Protein AF-A0A6B3EIG6-F1 (afdb_monomer_lite)

Structure (mmCIF, N/CA/C/O backbone):
data_AF-A0A6B3EIG6-F1
#
_entry.id   AF-A0A6B3EIG6-F1
#
loop_
_atom_site.group_PDB
_atom_site.id
_atom_site.type_symbol
_atom_site.label_atom_id
_atom_site.label_alt_id
_atom_site.label_comp_id
_atom_site.label_asym_id
_atom_site.label_entity_id
_atom_site.label_seq_id
_atom_site.pdbx_PDB_ins_code
_atom_site.Cartn_x
_atom_site.Cartn_y
_atom_site.Cartn_z
_atom_site.occupancy
_atom_site.B_iso_or_equiv
_atom_site.auth_seq_id
_atom_site.auth_comp_id
_atom_site.auth_asym_id
_atom_site.auth_atom_id
_atom_site.pdbx_PDB_model_num
ATOM 1 N N . ALA A 1 1 ? 1.316 19.384 -5.379 1.00 48.84 1 ALA A N 1
ATOM 2 C CA . ALA A 1 1 ? 1.703 18.724 -4.114 1.00 48.84 1 ALA A CA 1
ATOM 3 C C . ALA A 1 1 ? 1.688 17.219 -4.354 1.00 48.84 1 ALA A C 1
ATOM 5 O O . ALA A 1 1 ? 0.751 16.765 -4.997 1.00 48.84 1 ALA A O 1
ATOM 6 N N . HIS A 1 2 ? 2.719 16.475 -3.941 1.00 49.81 2 HIS A N 1
ATOM 7 C CA . HIS A 1 2 ? 2.825 15.026 -4.172 1.00 49.81 2 HIS A CA 1
ATOM 8 C C . HIS A 1 2 ? 2.169 14.262 -3.006 1.00 49.81 2 HIS A C 1
ATOM 10 O O . HIS A 1 2 ? 2.689 14.338 -1.895 1.00 49.81 2 HIS A O 1
ATOM 16 N N . PRO A 1 3 ? 1.060 13.530 -3.213 1.00 53.00 3 PRO A N 1
ATOM 17 C CA . PRO A 1 3 ? 0.312 12.881 -2.126 1.00 53.00 3 PRO A CA 1
ATOM 18 C C . PRO A 1 3 ? 1.101 11.821 -1.333 1.00 53.00 3 PRO A C 1
ATOM 20 O O . PRO A 1 3 ? 0.734 11.515 -0.206 1.00 53.00 3 PRO A O 1
ATOM 23 N N . GLY A 1 4 ? 2.206 11.299 -1.881 1.00 48.19 4 GLY A N 1
ATOM 24 C CA . GLY A 1 4 ? 3.094 10.333 -1.217 1.00 48.19 4 GLY A CA 1
ATOM 25 C C . GLY A 1 4 ? 4.215 10.938 -0.358 1.00 48.19 4 GLY A C 1
ATOM 26 O O . GLY A 1 4 ? 5.058 10.201 0.134 1.00 48.19 4 GLY A O 1
ATOM 27 N N . LEU A 1 5 ? 4.264 12.265 -0.189 1.00 54.53 5 LEU A N 1
ATOM 28 C CA . LEU A 1 5 ? 5.291 12.942 0.623 1.00 54.53 5 LEU A CA 1
ATOM 29 C C . LEU A 1 5 ? 4.897 13.113 2.104 1.00 54.53 5 LEU A C 1
ATOM 31 O O . LEU A 1 5 ? 5.691 13.628 2.885 1.00 54.53 5 LEU A O 1
ATOM 35 N N . ASN A 1 6 ? 3.705 12.659 2.505 1.00 59.00 6 ASN A N 1
ATOM 36 C CA . ASN A 1 6 ? 3.204 12.740 3.886 1.00 59.00 6 ASN A CA 1
ATOM 37 C C . ASN A 1 6 ? 3.681 11.584 4.791 1.00 59.00 6 ASN A C 1
ATOM 39 O O . ASN A 1 6 ? 3.092 11.350 5.843 1.00 59.00 6 ASN A O 1
ATOM 43 N N . GLY A 1 7 ? 4.746 10.882 4.399 1.00 70.69 7 GLY A N 1
ATOM 44 C CA . GLY A 1 7 ? 5.309 9.756 5.142 1.00 70.69 7 GLY A CA 1
ATOM 45 C C . GLY A 1 7 ? 4.933 8.397 4.556 1.00 70.69 7 GLY A C 1
ATOM 46 O O . GLY A 1 7 ? 3.953 8.248 3.826 1.00 70.69 7 GLY A O 1
ATOM 47 N N . GLN A 1 8 ? 5.769 7.410 4.859 1.00 82.00 8 GLN A N 1
ATOM 48 C CA . GLN A 1 8 ? 5.561 6.015 4.486 1.00 82.00 8 GLN A CA 1
ATOM 49 C C . GLN A 1 8 ? 4.473 5.379 5.359 1.00 82.00 8 GLN A C 1
ATOM 51 O O . GLN A 1 8 ? 4.416 5.617 6.565 1.00 82.00 8 GLN A O 1
ATOM 56 N N . TYR A 1 9 ? 3.619 4.564 4.748 1.00 91.19 9 TYR A N 1
ATOM 57 C CA . TYR A 1 9 ? 2.637 3.749 5.455 1.00 91.19 9 TYR A CA 1
ATOM 58 C C . TYR A 1 9 ? 2.382 2.451 4.687 1.00 91.19 9 TYR A C 1
ATOM 60 O O . TYR A 1 9 ? 2.640 2.370 3.483 1.00 91.19 9 TYR A O 1
ATOM 68 N N . ALA A 1 10 ? 1.852 1.451 5.384 1.00 92.88 10 ALA A N 1
ATOM 69 C CA . ALA A 1 10 ? 1.385 0.201 4.802 1.00 92.88 10 ALA A CA 1
ATOM 70 C C . ALA A 1 10 ? -0.076 -0.040 5.188 1.00 92.88 10 ALA A C 1
ATOM 72 O O . ALA A 1 10 ? -0.462 0.183 6.334 1.00 92.88 10 ALA A O 1
ATOM 73 N N . VAL A 1 11 ? -0.881 -0.508 4.235 1.00 93.88 11 VAL A N 1
ATOM 74 C CA . VAL A 1 11 ? -2.219 -1.046 4.508 1.00 93.88 11 VAL A CA 1
ATOM 75 C C . VAL A 1 11 ? -2.071 -2.557 4.654 1.00 93.88 11 VAL A C 1
ATOM 77 O O . VAL A 1 11 ? -1.599 -3.226 3.738 1.00 93.88 11 VAL A O 1
ATOM 80 N N . LEU A 1 12 ? -2.415 -3.077 5.827 1.00 94.38 12 LEU A N 1
ATOM 81 C CA . LEU A 1 12 ? -2.379 -4.494 6.159 1.00 94.38 12 LEU A CA 1
ATOM 82 C C . LEU A 1 12 ? -3.797 -5.048 6.048 1.00 94.38 12 LEU A C 1
ATOM 84 O O . LEU A 1 12 ? -4.690 -4.629 6.785 1.00 94.38 12 LEU A O 1
ATOM 88 N N . GLU A 1 13 ? -3.987 -5.981 5.122 1.00 92.06 13 GLU A N 1
ATOM 89 C CA . GLU A 1 13 ? -5.246 -6.693 4.923 1.00 92.06 13 GLU A CA 1
ATOM 90 C C . GLU A 1 13 ? -5.101 -8.134 5.407 1.00 92.06 13 GLU A C 1
ATOM 92 O O . GLU A 1 13 ? -4.096 -8.801 5.135 1.00 92.06 13 GLU A O 1
ATOM 97 N N . PHE A 1 14 ? -6.114 -8.617 6.121 1.00 91.06 14 PHE A N 1
ATOM 98 C CA . PHE A 1 14 ? -6.137 -9.959 6.686 1.00 91.06 14 PHE A CA 1
ATOM 99 C C . PHE A 1 14 ? -7.168 -10.820 5.947 1.00 91.06 14 PHE A C 1
ATOM 101 O O . PHE A 1 14 ? -8.223 -10.324 5.552 1.00 91.06 14 PHE A O 1
ATOM 108 N N . PRO A 1 15 ? -6.879 -12.113 5.719 1.00 89.06 15 PRO A N 1
ATOM 109 C CA . PRO A 1 15 ? -7.786 -12.999 4.994 1.00 89.06 15 PRO A CA 1
ATOM 110 C C . PRO A 1 15 ? -9.040 -13.366 5.799 1.00 89.06 15 PRO A C 1
ATOM 112 O O . PRO A 1 15 ? -10.043 -13.760 5.203 1.00 89.06 15 PRO A O 1
ATOM 115 N N . ASP A 1 16 ? -8.990 -13.271 7.130 1.00 91.50 16 ASP A N 1
ATOM 116 C CA . ASP A 1 16 ? -10.158 -13.470 7.983 1.00 91.50 16 ASP A CA 1
ATOM 117 C C . ASP A 1 16 ? -10.972 -12.174 8.064 1.00 91.50 16 ASP A C 1
ATOM 119 O O . ASP A 1 16 ? -10.479 -11.135 8.488 1.00 91.50 16 ASP A O 1
ATOM 123 N N . THR A 1 17 ? -12.248 -12.245 7.689 1.00 78.88 17 THR A N 1
ATOM 124 C CA . THR A 1 17 ? -13.183 -11.110 7.746 1.00 78.88 17 THR A CA 1
ATOM 125 C C . THR A 1 17 ? -13.502 -10.635 9.166 1.00 78.88 17 THR A C 1
ATOM 127 O O . THR A 1 17 ? -14.105 -9.575 9.325 1.00 78.88 17 THR A O 1
ATOM 130 N N . ALA A 1 18 ? -13.170 -11.431 10.187 1.00 85.06 18 ALA A N 1
ATOM 131 C CA . ALA A 1 18 ? -13.280 -11.028 11.583 1.00 85.06 18 ALA A CA 1
ATOM 132 C C . ALA A 1 18 ? -12.154 -10.070 12.010 1.00 85.06 18 ALA A C 1
ATOM 134 O O . ALA A 1 18 ? -12.338 -9.326 12.976 1.00 85.06 18 ALA A O 1
ATOM 135 N N . ASP A 1 19 ? -11.028 -10.068 11.292 1.00 86.31 19 ASP A N 1
ATOM 136 C CA . ASP A 1 19 ? -9.896 -9.189 11.556 1.00 86.31 19 ASP A CA 1
ATOM 137 C C . ASP A 1 19 ? -10.064 -7.863 10.804 1.00 86.31 19 ASP A C 1
ATOM 139 O O . ASP A 1 19 ? -10.330 -7.817 9.601 1.00 86.31 19 ASP A O 1
ATOM 143 N N . SER A 1 20 ? -9.893 -6.751 11.518 1.00 87.75 20 SER A N 1
ATOM 144 C CA . SER A 1 20 ? -9.909 -5.421 10.908 1.00 87.75 20 SER A CA 1
ATOM 145 C C . SER A 1 20 ? -8.628 -5.185 10.111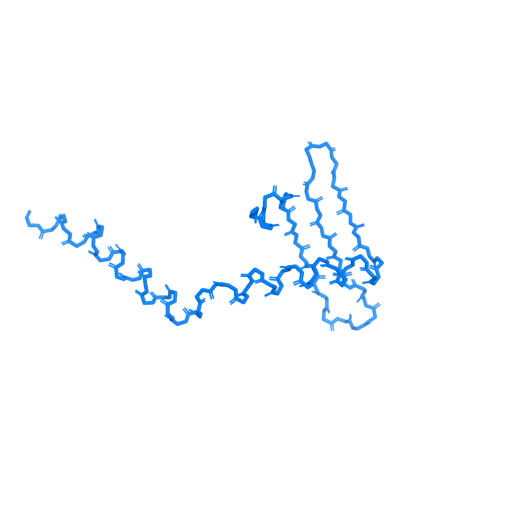 1.00 87.75 20 SER A C 1
ATOM 147 O O . SER A 1 20 ? -7.532 -5.428 10.614 1.00 87.75 20 SER A O 1
ATOM 149 N N . SER A 1 21 ? -8.748 -4.629 8.904 1.00 93.62 21 SER A N 1
ATOM 150 C CA . SER A 1 21 ? -7.594 -4.063 8.197 1.00 93.62 21 SER A CA 1
ATOM 151 C C . SER A 1 21 ? -6.947 -2.952 9.027 1.00 93.62 21 SER A C 1
ATOM 153 O O . SER A 1 21 ? -7.634 -2.210 9.732 1.00 93.62 21 SER A O 1
ATOM 155 N N . VAL A 1 22 ? -5.625 -2.820 8.925 1.00 95.50 22 VAL A N 1
ATOM 156 C CA . VAL A 1 22 ? -4.840 -1.887 9.745 1.00 95.50 22 VAL A CA 1
ATOM 157 C C . VAL A 1 22 ? -3.947 -1.028 8.869 1.00 95.50 22 VAL A C 1
ATOM 159 O O . VAL A 1 22 ? -3.298 -1.526 7.954 1.00 95.50 22 VAL A O 1
ATOM 162 N N . VAL A 1 23 ? -3.862 0.266 9.169 1.00 95.50 23 VAL A N 1
ATOM 163 C CA . VAL A 1 23 ? -2.822 1.128 8.594 1.00 95.50 23 VAL A CA 1
ATOM 164 C C . VAL A 1 23 ? -1.655 1.190 9.564 1.00 95.50 23 VAL A C 1
ATOM 166 O O . VAL A 1 23 ? -1.812 1.643 10.697 1.00 95.50 23 VAL A O 1
ATOM 169 N N . TYR A 1 24 ? -0.488 0.754 9.105 1.00 94.19 24 TYR A N 1
ATOM 170 C CA . TYR A 1 24 ? 0.779 0.897 9.807 1.00 94.19 24 TYR A CA 1
ATOM 171 C C . TYR A 1 24 ? 1.506 2.147 9.319 1.00 94.19 24 TYR A C 1
ATOM 173 O O . TYR A 1 24 ? 1.744 2.300 8.120 1.00 94.19 24 TYR A O 1
ATOM 181 N N . ILE A 1 25 ? 1.874 3.026 10.247 1.00 91.88 25 ILE A N 1
ATOM 182 C CA . ILE A 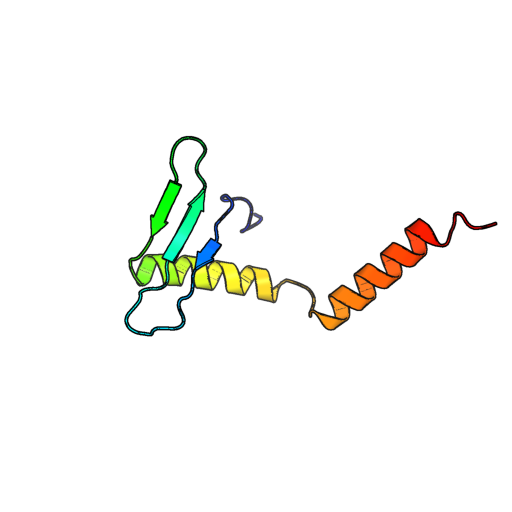1 25 ? 2.665 4.226 9.979 1.00 91.88 25 ILE A CA 1
ATOM 183 C C . ILE A 1 25 ? 3.941 4.133 10.809 1.00 91.88 25 ILE A C 1
ATOM 185 O O . ILE A 1 25 ? 3.893 4.171 12.040 1.00 91.88 25 ILE A O 1
ATOM 189 N N . GLU A 1 26 ? 5.075 4.024 10.122 1.00 87.19 26 GLU A N 1
ATOM 190 C CA . GLU A 1 26 ? 6.393 4.002 10.754 1.00 87.19 26 GLU A CA 1
ATOM 191 C C . GLU A 1 26 ? 6.779 5.422 11.175 1.00 87.19 26 GLU A C 1
ATOM 193 O O . GLU A 1 26 ? 6.818 6.347 10.353 1.00 87.19 26 GLU A O 1
ATOM 198 N N . GLY A 1 27 ? 7.067 5.604 12.461 1.00 82.31 27 GLY A N 1
ATOM 199 C CA . GLY A 1 27 ? 7.519 6.881 13.004 1.00 82.31 27 GLY A CA 1
ATOM 200 C C . GLY A 1 27 ? 8.931 6.790 13.572 1.00 82.31 27 GLY A C 1
ATOM 201 O O . GLY A 1 27 ? 9.382 5.746 14.020 1.00 82.31 27 GLY A O 1
ATOM 202 N N . VAL A 1 28 ? 9.640 7.923 13.610 1.00 74.56 28 VAL A N 1
ATOM 203 C CA . VAL A 1 28 ? 11.058 7.979 14.035 1.00 74.56 28 VAL A CA 1
ATOM 204 C C . VAL A 1 28 ? 11.271 7.516 15.483 1.00 74.56 28 VAL A C 1
ATOM 206 O O . VAL A 1 28 ? 12.333 7.009 15.828 1.00 74.56 28 VAL A O 1
ATOM 209 N N . VAL A 1 29 ? 10.275 7.730 16.344 1.00 81.00 29 VAL A N 1
ATOM 210 C CA . VAL A 1 29 ? 10.335 7.396 17.778 1.00 81.00 29 VAL A CA 1
ATOM 211 C C . VAL A 1 29 ? 9.306 6.327 18.152 1.00 81.00 29 VAL A C 1
ATOM 213 O O . VAL A 1 29 ? 9.493 5.612 19.134 1.00 81.00 29 VAL A O 1
ATOM 216 N N . SER A 1 30 ? 8.218 6.221 17.392 1.00 83.25 30 SER A N 1
ATOM 217 C CA .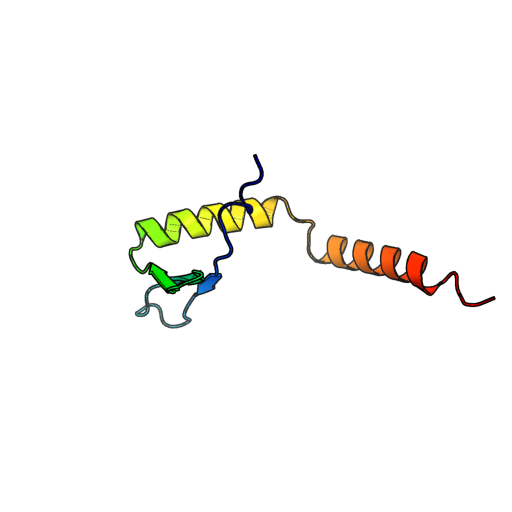 SER A 1 30 ? 7.118 5.304 17.671 1.00 83.25 30 SER A CA 1
ATOM 218 C C . SER A 1 30 ? 6.325 5.009 16.412 1.00 83.25 30 SER A C 1
ATOM 220 O O . SER A 1 30 ? 6.057 5.925 15.633 1.00 83.25 30 SER A O 1
ATOM 222 N N . ASP A 1 31 ? 5.841 3.781 16.318 1.00 90.31 31 ASP A N 1
ATOM 223 C CA . ASP A 1 31 ? 4.923 3.358 15.271 1.00 90.31 31 ASP A CA 1
ATOM 224 C C . ASP A 1 31 ? 3.466 3.615 15.658 1.00 90.31 31 ASP A C 1
ATOM 226 O O . ASP A 1 31 ? 3.112 3.633 16.842 1.00 90.31 31 ASP A O 1
ATOM 230 N N . LEU A 1 32 ? 2.612 3.783 14.648 1.00 92.25 32 LEU A N 1
ATOM 231 C CA . LEU A 1 32 ? 1.177 3.975 14.814 1.00 92.25 32 LEU A CA 1
ATOM 232 C C . LEU A 1 32 ? 0.393 2.938 14.009 1.00 92.25 32 LEU A C 1
ATOM 234 O O . LEU A 1 32 ? 0.656 2.722 12.828 1.00 92.25 32 LEU A O 1
ATOM 238 N N . TYR A 1 33 ? -0.603 2.346 14.665 1.00 93.88 33 TYR A N 1
ATOM 239 C CA . TYR A 1 33 ? -1.532 1.384 14.084 1.00 93.88 33 TYR A CA 1
ATOM 240 C C . TYR A 1 33 ? -2.935 1.988 14.125 1.00 93.88 33 TYR A C 1
ATOM 242 O O . TYR A 1 33 ? -3.441 2.317 15.200 1.00 93.88 33 TYR A O 1
ATOM 250 N N . LEU A 1 34 ? -3.544 2.180 12.957 1.00 94.31 34 LEU A N 1
ATOM 251 C CA . LEU A 1 34 ? -4.911 2.683 12.832 1.00 94.31 34 LEU A CA 1
ATOM 252 C C . LEU A 1 34 ? -5.837 1.529 12.463 1.00 94.31 34 LEU A C 1
ATOM 254 O O . LEU A 1 34 ? -5.673 0.928 11.405 1.00 94.31 34 LEU A O 1
ATOM 258 N N . GLU A 1 35 ? -6.814 1.251 13.321 1.00 94.19 35 GLU A N 1
ATOM 259 C CA . GLU A 1 35 ? -7.772 0.145 13.147 1.00 94.19 35 GLU A CA 1
ATOM 260 C C . GLU A 1 35 ? -9.204 0.642 12.909 1.00 94.19 35 GLU A C 1
ATOM 262 O O . GLU A 1 35 ? -10.102 -0.128 12.567 1.00 94.19 35 GLU A O 1
ATOM 267 N N . LYS A 1 36 ? -9.466 1.940 13.116 1.00 94.38 36 LYS A N 1
ATOM 268 C CA . LYS A 1 36 ? -10.813 2.478 12.918 1.00 94.38 36 LYS A CA 1
ATOM 269 C C . LYS A 1 36 ? -11.133 2.474 11.431 1.00 94.38 36 LYS A C 1
ATOM 271 O O . LYS A 1 36 ? -10.407 3.079 10.647 1.00 94.38 36 LYS A O 1
ATOM 276 N N . ALA A 1 37 ? -12.282 1.906 11.071 1.00 91.50 37 ALA A N 1
ATOM 277 C CA . ALA A 1 37 ? -12.717 1.775 9.680 1.00 91.50 37 ALA A CA 1
ATOM 278 C C . ALA A 1 37 ? -12.596 3.079 8.867 1.00 91.50 37 ALA A C 1
ATOM 280 O O . ALA A 1 37 ? -12.059 3.058 7.768 1.00 91.50 37 ALA A O 1
ATOM 281 N N . ALA A 1 38 ? -13.009 4.222 9.428 1.00 94.00 38 ALA A N 1
ATOM 282 C CA . ALA A 1 38 ? -12.923 5.516 8.742 1.00 94.00 38 ALA A CA 1
ATOM 283 C C . ALA A 1 38 ? -11.475 5.986 8.496 1.00 94.00 38 ALA A C 1
ATOM 285 O O . ALA A 1 38 ? -11.186 6.597 7.470 1.00 94.00 38 ALA A O 1
ATOM 286 N N . GLU A 1 39 ? -10.562 5.705 9.430 1.00 93.56 39 GLU A N 1
ATOM 287 C CA . GLU A 1 39 ? -9.140 6.025 9.269 1.00 93.56 39 GLU A CA 1
ATOM 288 C C . GLU A 1 39 ? -8.536 5.118 8.188 1.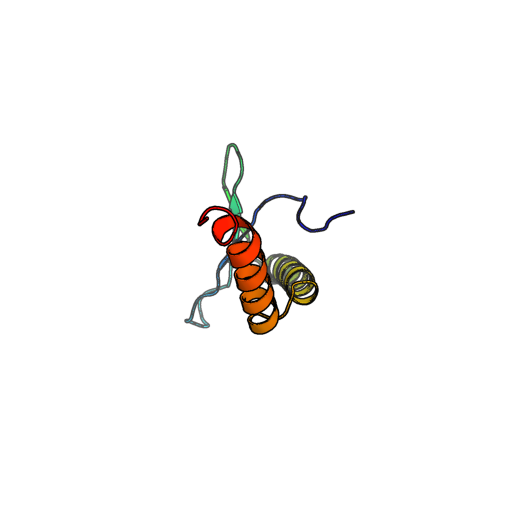00 93.56 39 GLU A C 1
ATOM 290 O O . GLU A 1 39 ? -7.910 5.605 7.251 1.00 93.56 39 GLU A O 1
ATOM 295 N N . VAL A 1 40 ? -8.801 3.813 8.254 1.00 94.69 40 VAL A N 1
ATOM 296 C CA . VAL A 1 40 ? -8.310 2.829 7.279 1.00 94.69 40 VAL A CA 1
ATOM 297 C C . VAL A 1 40 ? -8.824 3.118 5.867 1.00 94.69 40 VAL A C 1
ATOM 299 O O . VAL A 1 40 ? -8.049 3.087 4.909 1.00 94.69 40 VAL A O 1
ATOM 302 N N . GLU A 1 41 ? -10.105 3.459 5.725 1.00 93.44 41 GLU A N 1
ATOM 303 C CA . GLU A 1 41 ? -10.724 3.805 4.444 1.00 93.44 41 GLU A CA 1
ATOM 304 C C . GLU A 1 41 ? -10.041 5.019 3.803 1.00 93.44 41 GLU A C 1
ATOM 306 O O . GLU A 1 41 ? -9.700 4.989 2.619 1.00 93.44 41 GLU A O 1
ATOM 311 N N . GLN A 1 42 ? -9.755 6.065 4.585 1.00 92.94 42 GLN A N 1
ATOM 312 C CA . GLN A 1 42 ? -9.099 7.270 4.081 1.00 92.94 42 GLN A CA 1
ATOM 313 C C . GLN A 1 42 ? -7.712 6.972 3.488 1.00 92.94 42 GLN A C 1
ATOM 315 O O . GLN A 1 42 ? -7.386 7.452 2.397 1.00 92.94 42 GLN A O 1
ATOM 320 N N . TYR A 1 43 ? -6.894 6.176 4.182 1.00 92.50 43 TYR A N 1
ATOM 321 C CA . TYR A 1 43 ? -5.577 5.779 3.674 1.00 92.50 43 TYR A CA 1
ATOM 322 C C . TYR A 1 43 ? -5.686 4.811 2.492 1.00 92.50 43 TYR A C 1
ATOM 324 O O . TYR A 1 43 ? -4.912 4.929 1.545 1.00 92.50 43 TYR A O 1
ATOM 332 N N . SER A 1 44 ? -6.680 3.921 2.486 1.00 91.94 44 SER A N 1
ATOM 333 C CA . SER A 1 44 ? -6.927 3.000 1.368 1.00 91.94 44 SER A CA 1
ATOM 334 C C . SER A 1 44 ? -7.288 3.751 0.082 1.00 91.94 44 SER A C 1
ATOM 336 O O . SER A 1 44 ? -6.741 3.469 -0.982 1.00 91.94 44 SER A O 1
ATOM 338 N N . VAL A 1 45 ? -8.134 4.784 0.168 1.00 92.69 45 VAL A N 1
ATOM 339 C CA . VAL A 1 45 ? -8.464 5.650 -0.979 1.00 92.69 45 VAL A CA 1
ATOM 340 C C . VAL A 1 45 ? -7.226 6.387 -1.495 1.00 92.69 45 VAL A C 1
ATOM 342 O O . VAL A 1 45 ? -7.027 6.504 -2.707 1.00 92.69 45 VAL A O 1
ATOM 345 N N . MET A 1 46 ? -6.372 6.876 -0.594 1.00 91.31 46 MET A N 1
ATOM 346 C CA . MET A 1 46 ? -5.121 7.532 -0.977 1.00 91.31 46 MET A CA 1
ATOM 347 C C . MET A 1 46 ? -4.162 6.562 -1.681 1.00 91.31 46 MET A C 1
ATOM 349 O O . MET A 1 46 ? -3.562 6.933 -2.693 1.00 91.31 46 MET A O 1
ATOM 353 N N . TYR A 1 47 ? -4.052 5.325 -1.190 1.00 90.38 47 TYR A N 1
ATOM 354 C CA . TYR A 1 47 ? -3.282 4.258 -1.827 1.00 90.38 47 TYR A CA 1
ATOM 355 C C . TYR A 1 47 ? -3.798 3.955 -3.240 1.00 90.38 47 TYR A C 1
ATOM 357 O O . TYR A 1 47 ? -3.020 3.969 -4.195 1.00 90.38 47 TYR A O 1
ATOM 365 N N . GLU A 1 48 ? -5.108 3.772 -3.405 1.00 90.94 48 GLU A N 1
ATOM 366 C CA . GLU A 1 48 ? -5.710 3.500 -4.713 1.00 90.94 48 GLU A CA 1
ATOM 367 C C . GLU A 1 48 ? -5.512 4.659 -5.698 1.00 90.94 48 GLU A C 1
ATOM 369 O O . GLU A 1 48 ? -5.238 4.433 -6.876 1.00 90.94 48 GLU A O 1
ATOM 374 N N . HIS A 1 49 ? -5.547 5.910 -5.232 1.00 91.56 49 HIS A N 1
ATOM 375 C CA . HIS A 1 49 ? -5.234 7.058 -6.081 1.00 91.56 49 HIS A CA 1
ATOM 376 C C . HIS A 1 49 ? -3.782 7.033 -6.586 1.00 91.56 49 HIS A C 1
ATOM 378 O O . HIS A 1 49 ? -3.531 7.284 -7.765 1.00 91.56 49 HIS A O 1
ATOM 384 N N . LEU A 1 50 ? -2.821 6.699 -5.716 1.00 87.88 50 LEU A N 1
ATOM 385 C CA . LEU A 1 50 ? -1.414 6.542 -6.104 1.00 87.88 50 LEU A CA 1
ATOM 386 C C . LEU A 1 50 ? -1.240 5.401 -7.110 1.00 87.88 50 LEU A C 1
ATOM 388 O O . LEU A 1 50 ? -0.569 5.573 -8.128 1.00 87.88 50 LEU A O 1
ATOM 392 N N . ARG A 1 51 ? -1.886 4.263 -6.854 1.00 87.50 51 ARG A N 1
ATOM 393 C CA . ARG A 1 51 ? -1.866 3.093 -7.733 1.00 87.50 51 ARG A CA 1
ATOM 394 C C . ARG A 1 51 ? -2.480 3.390 -9.102 1.00 87.50 51 ARG A C 1
ATOM 396 O O . ARG A 1 51 ? -1.932 2.956 -10.108 1.00 87.50 51 ARG A O 1
ATOM 403 N N . ALA A 1 52 ? -3.561 4.165 -9.160 1.00 90.62 52 ALA A N 1
ATOM 404 C CA . ALA A 1 52 ? -4.212 4.553 -10.411 1.00 90.62 52 ALA A CA 1
ATOM 405 C C . ALA A 1 52 ? -3.356 5.489 -11.285 1.00 90.62 52 ALA A C 1
ATOM 407 O O . ALA A 1 52 ? -3.526 5.514 -12.502 1.00 90.62 52 ALA A O 1
ATOM 408 N N . MET A 1 53 ? -2.441 6.256 -10.684 1.00 91.06 53 MET A N 1
ATOM 409 C CA . MET A 1 53 ? -1.473 7.077 -11.422 1.00 91.06 53 MET A CA 1
ATOM 410 C C . MET A 1 53 ? -0.254 6.280 -11.908 1.00 91.06 53 MET A C 1
ATOM 412 O O . MET A 1 53 ? 0.478 6.762 -12.774 1.00 91.06 53 MET A O 1
ATOM 416 N N . ALA A 1 54 ? -0.007 5.094 -11.346 1.00 90.00 54 ALA A N 1
ATOM 417 C CA . ALA A 1 54 ? 1.094 4.240 -11.760 1.00 90.00 54 ALA A CA 1
ATOM 418 C C . ALA A 1 54 ? 0.822 3.613 -13.137 1.00 90.00 54 ALA A C 1
ATOM 420 O O . ALA A 1 54 ? -0.322 3.420 -13.554 1.00 90.00 54 ALA A O 1
ATOM 421 N N . LEU A 1 55 ? 1.896 3.268 -13.849 1.00 92.62 55 LEU A N 1
ATOM 422 C CA . LEU A 1 55 ? 1.782 2.485 -15.075 1.00 92.62 55 LEU A CA 1
ATOM 423 C C . LEU A 1 55 ? 1.170 1.112 -14.763 1.00 92.62 55 LEU A C 1
ATOM 425 O O . LEU A 1 55 ? 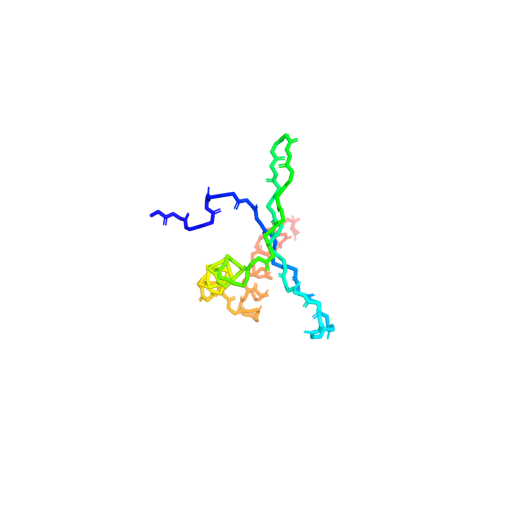1.426 0.520 -13.713 1.00 92.62 55 LEU A O 1
ATOM 429 N N . ASN A 1 56 ? 0.401 0.575 -15.713 1.00 92.56 56 ASN A N 1
ATOM 430 C CA . ASN A 1 56 ? -0.040 -0.820 -15.665 1.00 92.56 56 ASN A CA 1
ATOM 431 C C . ASN A 1 56 ? 1.192 -1.736 -15.458 1.00 92.56 56 ASN A C 1
ATOM 433 O O . ASN A 1 56 ? 2.230 -1.470 -16.073 1.00 92.56 56 ASN A O 1
ATOM 437 N N . PRO A 1 57 ? 1.111 -2.791 -14.622 1.00 93.12 57 PRO A N 1
ATOM 438 C CA . PRO A 1 57 ? 2.166 -3.789 -14.457 1.00 93.12 57 PRO A CA 1
ATOM 439 C C . PRO A 1 57 ? 2.866 -4.231 -15.747 1.00 93.12 57 PRO A C 1
ATOM 441 O O . PRO A 1 57 ? 4.094 -4.273 -15.773 1.00 93.12 57 PRO A O 1
ATOM 444 N N . ASP A 1 58 ? 2.126 -4.511 -16.822 1.00 95.56 58 ASP A N 1
ATOM 445 C CA . ASP A 1 58 ? 2.733 -4.964 -18.082 1.00 95.56 58 ASP A CA 1
ATOM 446 C C . ASP A 1 58 ? 3.577 -3.862 -18.729 1.00 95.56 58 ASP A C 1
ATOM 448 O O . ASP A 1 58 ? 4.745 -4.068 -19.048 1.00 95.56 58 ASP A O 1
ATOM 452 N N . VAL A 1 59 ? 3.028 -2.647 -18.797 1.00 95.56 59 VAL A N 1
ATOM 453 C CA . VAL A 1 59 ? 3.734 -1.470 -19.325 1.00 95.56 59 VAL A CA 1
ATOM 454 C C . VAL A 1 59 ? 4.940 -1.114 -18.452 1.00 95.56 59 VAL A C 1
ATOM 456 O O . VAL A 1 59 ? 5.985 -0.721 -18.962 1.00 95.56 59 VAL A O 1
ATOM 459 N N . SER A 1 60 ? 4.824 -1.288 -17.134 1.00 95.75 60 SER A N 1
ATOM 460 C CA . SER A 1 60 ? 5.932 -1.092 -16.196 1.00 95.75 60 SER A CA 1
ATOM 461 C C . SER A 1 60 ? 7.064 -2.085 -16.459 1.00 95.75 60 SER A C 1
ATOM 463 O O . SER A 1 60 ? 8.230 -1.699 -16.439 1.00 95.75 60 SER A O 1
ATOM 465 N N . ARG A 1 61 ? 6.738 -3.357 -16.727 1.00 96.88 61 ARG A N 1
ATOM 466 C CA . ARG A 1 61 ? 7.728 -4.398 -17.045 1.00 96.88 61 ARG A CA 1
ATOM 467 C C . ARG A 1 61 ? 8.452 -4.109 -18.353 1.00 96.88 61 ARG A C 1
ATOM 469 O O . ARG A 1 61 ? 9.675 -4.242 -18.389 1.00 96.88 61 ARG A O 1
ATOM 476 N N . ASP A 1 62 ? 7.723 -3.691 -19.381 1.00 96.94 62 ASP A N 1
ATOM 477 C CA . ASP A 1 62 ? 8.310 -3.320 -20.669 1.00 96.94 62 ASP A CA 1
ATOM 478 C C . ASP A 1 62 ? 9.240 -2.112 -20.500 1.00 96.94 62 ASP A C 1
ATOM 480 O O . ASP A 1 62 ? 10.416 -2.185 -20.851 1.00 96.94 62 ASP A O 1
ATOM 484 N N . PHE A 1 63 ? 8.767 -1.057 -19.827 1.00 96.88 63 PHE A N 1
ATOM 485 C CA . PHE A 1 63 ? 9.561 0.140 -19.543 1.00 96.88 63 PHE A CA 1
ATOM 486 C C . PHE A 1 63 ? 10.855 -0.174 -18.775 1.00 96.88 63 PHE A C 1
ATOM 488 O O . PHE A 1 63 ? 11.933 0.273 -19.164 1.00 96.88 63 PHE A O 1
ATOM 495 N N . ILE A 1 64 ? 10.778 -0.976 -17.706 1.00 96.38 64 ILE A N 1
ATOM 496 C CA . ILE A 1 64 ? 11.960 -1.384 -16.927 1.00 96.38 64 ILE A CA 1
ATOM 497 C C . ILE A 1 64 ? 12.926 -2.204 -17.790 1.00 96.38 64 ILE A C 1
ATOM 499 O O . ILE A 1 64 ? 14.140 -2.027 -17.689 1.00 96.38 64 ILE A O 1
ATOM 503 N N . THR A 1 65 ? 12.405 -3.092 -18.641 1.00 96.62 65 THR A N 1
ATOM 504 C CA . THR A 1 65 ? 13.224 -3.924 -19.533 1.00 96.62 65 THR A CA 1
ATOM 505 C C . THR A 1 65 ? 13.970 -3.069 -20.553 1.00 96.62 65 THR A C 1
ATOM 507 O O . THR A 1 65 ? 15.166 -3.277 -20.761 1.00 96.62 65 THR A O 1
ATOM 510 N N . ASP A 1 66 ? 13.299 -2.088 -21.153 1.00 96.06 66 ASP A N 1
ATOM 511 C CA . ASP A 1 66 ? 13.905 -1.178 -22.124 1.00 96.06 66 ASP A CA 1
ATOM 512 C C . ASP A 1 66 ? 15.009 -0.329 -21.484 1.00 96.06 66 ASP A C 1
ATOM 514 O O . ASP A 1 66 ? 16.127 -0.285 -22.003 1.00 96.06 66 ASP A O 1
ATOM 518 N N . VAL A 1 67 ? 14.752 0.242 -20.301 1.00 96.69 67 VAL A N 1
ATOM 519 C CA . VAL A 1 67 ? 15.762 0.994 -19.536 1.00 96.69 67 VAL A CA 1
ATOM 520 C C . VAL A 1 67 ? 16.952 0.104 -19.158 1.00 96.69 67 VAL A C 1
ATOM 522 O O . VAL A 1 67 ? 18.105 0.512 -19.295 1.00 96.69 67 VAL A O 1
ATOM 525 N N . ALA A 1 68 ? 16.717 -1.137 -18.722 1.00 95.88 68 ALA A N 1
ATOM 526 C CA . ALA A 1 68 ? 17.799 -2.065 -18.394 1.00 95.88 68 ALA A CA 1
ATOM 527 C C . ALA A 1 68 ? 18.666 -2.401 -19.622 1.00 95.88 68 ALA A C 1
ATOM 529 O O . ALA A 1 68 ? 19.890 -2.488 -19.512 1.00 95.88 68 ALA A O 1
ATOM 530 N N . ARG A 1 69 ? 18.057 -2.557 -20.805 1.00 94.56 69 ARG A N 1
ATOM 531 C CA . ARG A 1 69 ? 18.790 -2.784 -22.060 1.00 94.56 69 ARG A CA 1
ATOM 532 C C . ARG A 1 69 ? 19.623 -1.574 -22.463 1.00 94.56 69 ARG A C 1
ATOM 534 O O . ARG A 1 69 ? 20.740 -1.766 -22.928 1.00 94.56 69 ARG A O 1
ATOM 541 N N . GLU A 1 70 ? 19.124 -0.358 -22.269 1.00 94.06 70 GLU A N 1
ATOM 542 C CA . GLU A 1 70 ? 19.890 0.868 -22.523 1.00 94.06 70 GLU A CA 1
ATOM 543 C C . GLU A 1 70 ? 21.126 0.960 -21.610 1.00 94.06 70 GLU A C 1
ATOM 545 O O . GLU A 1 70 ? 22.246 1.191 -22.078 1.00 94.06 70 GLU A O 1
ATOM 550 N N . LEU A 1 71 ? 20.937 0.706 -20.311 1.00 92.31 71 LEU A N 1
ATOM 551 C CA . LEU A 1 71 ? 21.995 0.841 -19.307 1.00 92.31 71 LEU A CA 1
ATOM 552 C C . LEU A 1 71 ? 23.079 -0.239 -19.423 1.00 92.31 71 LEU A C 1
ATOM 554 O O . LEU A 1 71 ? 24.260 0.060 -19.250 1.00 92.31 71 LEU A O 1
ATOM 558 N N . TYR A 1 72 ? 22.700 -1.485 -19.719 1.00 88.12 72 TYR A N 1
ATOM 559 C CA . TYR A 1 72 ? 23.627 -2.624 -19.723 1.00 88.12 72 TYR A CA 1
ATOM 560 C C . TYR A 1 72 ? 23.986 -3.147 -21.122 1.00 88.12 72 TYR A C 1
ATOM 562 O O . TYR A 1 72 ? 24.957 -3.885 -21.261 1.00 88.12 72 TYR A O 1
ATOM 570 N N . GLY A 1 73 ? 23.252 -2.764 -22.169 1.00 68.31 73 GLY A N 1
ATOM 571 C CA . GLY A 1 73 ? 23.520 -3.167 -23.555 1.00 68.31 73 GLY A CA 1
ATOM 572 C C . GLY A 1 73 ? 24.594 -2.337 -24.267 1.00 68.31 73 GLY A C 1
ATOM 573 O O . GLY A 1 73 ? 25.046 -2.735 -25.333 1.00 68.31 73 GLY A O 1
ATOM 574 N N . SER A 1 74 ? 25.023 -1.214 -23.683 1.00 61.66 74 SER A N 1
ATOM 575 C CA . SER A 1 74 ? 26.036 -0.298 -24.236 1.00 61.66 74 SER A CA 1
ATOM 576 C C . SER A 1 74 ? 27.475 -0.564 -23.760 1.00 61.66 74 SER A C 1
ATOM 578 O O . SER A 1 74 ? 28.394 0.113 -24.208 1.00 61.66 74 SER A O 1
ATOM 580 N N . HIS A 1 75 ? 27.695 -1.544 -22.873 1.00 56.91 75 HIS A N 1
ATOM 581 C CA . HIS A 1 75 ? 29.019 -1.883 -22.313 1.00 56.91 75 HIS A CA 1
ATOM 582 C C . HIS A 1 75 ? 29.611 -3.193 -22.873 1.00 56.91 75 HIS A C 1
ATOM 584 O O . HIS A 1 75 ? 30.526 -3.767 -22.283 1.00 56.91 75 HIS A O 1
ATOM 590 N N . GLY A 1 76 ? 29.068 -3.686 -23.987 1.00 59.09 76 GLY A N 1
ATOM 591 C CA . GLY A 1 76 ? 29.494 -4.916 -24.653 1.00 59.09 76 GLY A CA 1
ATOM 592 C C . GLY A 1 76 ? 29.950 -4.688 -26.092 1.00 59.09 76 GLY A C 1
ATOM 593 O O . GLY A 1 76 ? 29.431 -5.351 -26.983 1.00 59.09 76 GLY A O 1
ATOM 594 N N . GLU A 1 77 ? 30.886 -3.763 -26.313 1.00 44.94 77 GLU A N 1
ATOM 595 C CA . GLU A 1 77 ? 31.771 -3.736 -27.491 1.00 44.94 77 GLU A CA 1
ATOM 596 C C . GLU A 1 77 ? 33.227 -3.560 -27.048 1.00 44.94 77 GLU A C 1
ATOM 598 O O . GLU A 1 77 ? 33.476 -2.716 -26.154 1.00 44.94 77 GLU A O 1
#

Sequence (77 aa):
AHPGLNGQYAVLEFPDT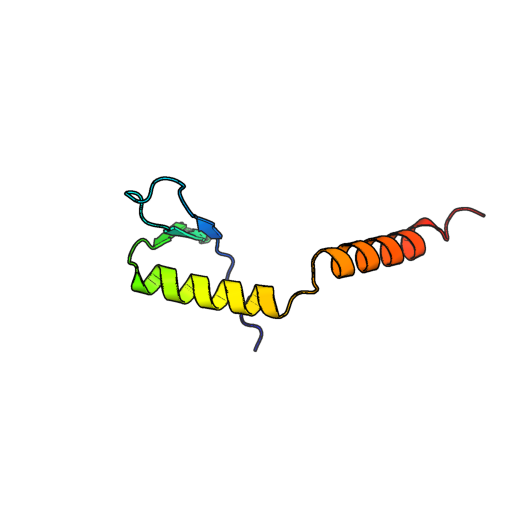ADSSVVYIEGVVSDLYLEKAAEVEQYSVMYEHLRAMALNPDVSRDFITDVARELYGSHGE

Foldseek 3Di:
DDLCPPADWDWADDPDPVAAIWIWGDDPVDIDIDRDPVVSVVVVVSVVVVVVPDDDPVVVVVVVVVVVCVVPVVPPD

Radius of gyration: 18.23 Å; chains: 1; bounding box: 45×32×45 Å

Secondary structure (DSSP, 8-state):
--GGGS--EEEE--SSTTSPPEEEE--SS--EEE--HHHHHHHHHHHHHHHHHSPPHHHHHHHHHHHHHHHHHTS--

pLDDT: mean 86.03, std 13.8, range [44.94, 96.94]